Protein AF-A0A4R6VFE5-F1 (afdb_monomer_lite)

Foldseek 3Di:
DDDDPDDDQPLVVLVVVLVVCVVVVNVVVSLVSLCCLQPDDADPDHDPSSVVSNVVSVVVNVVVVVVVVVVVVD

Secondary structure (DSSP, 8-state):
---------HHHHHHHHHHHHHHTT-HHHHHHHHHHHHHSPPPSS--HHHHHHHHHHHHHHHHHHHHHHHHHT-

pLDDT: mean 85.06, std 14.78, range [38.81, 95.38]

Structure (mmCIF, N/CA/C/O backbone):
data_AF-A0A4R6VFE5-F1
#
_entry.id   AF-A0A4R6VFE5-F1
#
loop_
_atom_site.group_PDB
_atom_site.id
_atom_site.type_symbol
_atom_site.label_atom_id
_atom_site.label_alt_id
_atom_site.label_comp_id
_atom_site.label_asym_id
_atom_site.label_entity_id
_atom_site.label_seq_id
_atom_site.pdbx_PDB_ins_code
_atom_site.Cartn_x
_atom_site.Cartn_y
_atom_site.Cartn_z
_atom_site.occupancy
_atom_site.B_iso_or_equiv
_atom_site.auth_seq_id
_atom_site.auth_comp_id
_atom_site.auth_asym_id
_atom_site.auth_atom_id
_atom_site.pdbx_PDB_model_num
ATOM 1 N N . MET A 1 1 ? 4.489 1.862 -38.820 1.00 38.81 1 MET A N 1
ATOM 2 C CA . MET A 1 1 ? 4.935 1.373 -37.499 1.00 38.81 1 MET A CA 1
ATOM 3 C C . MET A 1 1 ? 4.061 2.046 -36.459 1.00 38.81 1 MET A C 1
ATOM 5 O O . MET A 1 1 ? 4.195 3.244 -36.272 1.00 38.81 1 MET A O 1
ATOM 9 N N . ALA A 1 2 ? 3.090 1.332 -35.898 1.00 43.59 2 ALA A N 1
ATOM 10 C CA . ALA A 1 2 ? 2.105 1.909 -34.989 1.00 43.59 2 ALA A CA 1
ATOM 11 C C . ALA A 1 2 ? 1.893 0.962 -33.808 1.00 43.59 2 ALA A C 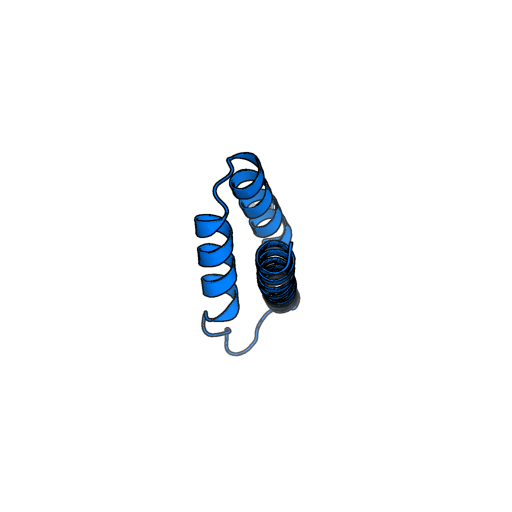1
ATOM 13 O O . ALA A 1 2 ? 1.074 0.065 -33.921 1.00 43.59 2 ALA A O 1
ATOM 14 N N . VAL A 1 3 ? 2.645 1.159 -32.718 1.00 45.06 3 VAL A N 1
ATOM 15 C CA . VAL A 1 3 ? 2.235 0.819 -31.344 1.00 45.06 3 VAL A CA 1
ATOM 16 C C . VAL A 1 3 ? 3.031 1.713 -30.384 1.00 45.06 3 VAL A C 1
ATOM 18 O O . VAL A 1 3 ? 4.180 1.444 -30.053 1.00 45.06 3 VAL A O 1
ATOM 21 N N . SER A 1 4 ? 2.444 2.819 -29.953 1.00 41.09 4 SER A N 1
ATOM 22 C CA . SER A 1 4 ? 2.806 3.499 -28.699 1.00 41.09 4 SER A CA 1
ATOM 23 C C . SER A 1 4 ? 1.555 4.209 -28.207 1.00 41.09 4 SER A C 1
ATOM 25 O O . SER A 1 4 ? 1.507 5.419 -28.027 1.00 41.09 4 SER A O 1
ATOM 27 N N . GLN A 1 5 ? 0.477 3.432 -28.107 1.00 43.44 5 GLN A N 1
ATOM 28 C CA . GLN A 1 5 ? -0.711 3.855 -27.394 1.00 43.44 5 GLN A CA 1
ATOM 29 C C . GLN A 1 5 ? -0.463 3.570 -25.910 1.00 43.44 5 GLN A C 1
ATOM 31 O O . GLN A 1 5 ? -0.332 2.416 -25.518 1.00 43.44 5 GLN A O 1
ATOM 36 N N . ASN A 1 6 ? -0.435 4.645 -25.120 1.00 47.28 6 ASN A N 1
ATOM 37 C CA . ASN A 1 6 ? -0.900 4.658 -23.735 1.00 47.28 6 ASN A CA 1
ATOM 38 C C . ASN A 1 6 ? -0.027 3.922 -22.694 1.00 47.28 6 ASN A C 1
ATOM 40 O O . ASN A 1 6 ? -0.481 2.971 -22.069 1.00 47.28 6 ASN A O 1
ATOM 44 N N . LYS A 1 7 ? 1.207 4.383 -22.449 1.00 52.66 7 LYS A N 1
ATOM 45 C CA . LYS A 1 7 ? 1.889 4.059 -21.184 1.00 52.66 7 LYS A CA 1
ATOM 46 C C . LYS A 1 7 ? 1.369 5.015 -20.112 1.00 52.66 7 LYS A C 1
ATOM 48 O O . LYS A 1 7 ? 1.895 6.113 -19.974 1.00 52.66 7 LYS A O 1
ATOM 53 N N . LYS A 1 8 ? 0.282 4.647 -19.437 1.00 57.53 8 LYS A N 1
ATOM 54 C CA . LYS A 1 8 ? 0.081 5.137 -18.071 1.00 57.53 8 LYS A CA 1
ATOM 55 C C . LYS A 1 8 ? 1.164 4.486 -17.219 1.00 57.53 8 LYS A C 1
ATOM 57 O O . LYS A 1 8 ? 1.432 3.300 -17.411 1.00 57.53 8 LYS A O 1
ATOM 62 N N . ASP A 1 9 ? 1.802 5.264 -16.356 1.00 78.94 9 ASP A N 1
ATOM 63 C CA . ASP A 1 9 ? 2.809 4.742 -15.441 1.00 78.94 9 ASP A CA 1
ATOM 64 C C . ASP A 1 9 ? 2.142 3.672 -14.553 1.00 78.94 9 ASP A C 1
ATOM 66 O O . ASP A 1 9 ? 1.094 3.892 -13.946 1.00 78.94 9 ASP A O 1
ATOM 70 N N . ARG A 1 10 ? 2.717 2.472 -14.513 1.00 79.06 10 ARG A N 1
ATOM 71 C CA . ARG A 1 10 ? 2.310 1.327 -13.691 1.00 79.06 10 ARG A CA 1
ATOM 72 C C . ARG A 1 10 ? 2.165 1.727 -12.227 1.00 79.06 10 ARG A C 1
ATOM 74 O O . ARG A 1 10 ? 1.241 1.256 -11.566 1.00 79.06 10 ARG A O 1
ATOM 81 N N . THR A 1 11 ? 3.037 2.608 -11.734 1.00 83.06 11 THR A N 1
ATOM 82 C CA . THR A 1 11 ? 2.919 3.184 -10.388 1.00 83.06 11 THR A CA 1
ATOM 83 C C . THR A 1 11 ? 1.574 3.895 -10.219 1.00 83.06 11 THR A C 1
ATOM 85 O O . THR A 1 11 ? 0.859 3.627 -9.255 1.00 83.06 11 THR A O 1
ATOM 88 N N . ASP A 1 12 ? 1.173 4.732 -11.179 1.00 87.44 12 ASP A N 1
ATOM 89 C CA . ASP A 1 12 ? -0.102 5.459 -11.132 1.00 87.44 12 ASP A CA 1
ATOM 90 C C . ASP A 1 12 ? -1.306 4.513 -11.190 1.00 87.44 12 ASP A C 1
ATOM 92 O O . ASP A 1 12 ? -2.316 4.745 -10.523 1.00 87.44 12 ASP A O 1
ATOM 96 N N . GLU A 1 13 ? -1.215 3.428 -11.962 1.00 88.25 13 GLU A N 1
ATOM 97 C CA . GLU A 1 13 ? -2.265 2.407 -12.017 1.00 88.25 13 GLU A CA 1
ATOM 98 C C . GLU A 1 13 ? -2.421 1.673 -10.681 1.00 88.25 13 GLU A C 1
ATOM 100 O O . GLU A 1 13 ? -3.546 1.480 -10.210 1.00 88.25 13 GLU A O 1
ATOM 105 N N . VAL A 1 14 ? -1.305 1.320 -10.037 1.00 88.38 14 VAL A N 1
ATOM 106 C CA . VAL A 1 14 ? -1.297 0.711 -8.700 1.00 88.38 14 VAL A CA 1
ATOM 107 C C . VAL A 1 14 ? -1.904 1.667 -7.674 1.00 88.38 14 VAL A C 1
ATOM 109 O O . VAL A 1 14 ? -2.807 1.271 -6.937 1.00 88.38 14 VAL A O 1
ATOM 112 N N . VAL A 1 15 ? -1.483 2.935 -7.659 1.00 91.00 15 VAL A N 1
ATOM 113 C CA . VAL A 1 15 ? -2.021 3.964 -6.752 1.00 91.00 15 VAL A CA 1
ATOM 114 C C . VAL A 1 15 ? -3.526 4.142 -6.960 1.00 91.00 15 VAL A C 1
ATOM 116 O O . VAL A 1 15 ? -4.298 4.145 -5.998 1.00 91.00 15 VAL A O 1
ATOM 119 N N . ALA A 1 16 ? -3.975 4.238 -8.214 1.00 93.44 16 ALA A N 1
ATOM 120 C CA . ALA A 1 16 ? -5.391 4.368 -8.535 1.00 93.44 16 ALA A CA 1
ATOM 121 C C . ALA A 1 16 ? -6.204 3.149 -8.065 1.00 93.44 16 ALA A C 1
ATOM 123 O O . ALA A 1 16 ? -7.287 3.320 -7.500 1.00 93.44 16 ALA A O 1
ATOM 124 N N . GLY A 1 17 ? -5.682 1.933 -8.254 1.00 92.75 17 GLY A N 1
ATOM 125 C CA . GLY A 1 17 ? -6.310 0.703 -7.770 1.00 92.75 17 GLY A CA 1
ATOM 126 C C . GLY A 1 17 ? -6.420 0.661 -6.244 1.00 92.75 17 GLY A C 1
ATOM 127 O O . GLY A 1 17 ? -7.487 0.365 -5.706 1.00 92.75 17 GLY A O 1
ATOM 128 N N . LEU A 1 18 ? -5.354 1.039 -5.534 1.00 93.69 18 LEU A N 1
ATOM 129 C CA . LEU A 1 18 ? -5.349 1.105 -4.071 1.00 93.69 18 LEU A CA 1
ATOM 130 C C . LEU A 1 18 ? -6.370 2.128 -3.553 1.00 93.69 18 LEU A C 1
ATOM 132 O O . LEU A 1 18 ? -7.134 1.819 -2.639 1.00 93.69 18 LEU A O 1
ATOM 136 N N . HIS A 1 19 ? -6.469 3.306 -4.175 1.00 93.69 19 HIS A N 1
ATOM 137 C CA . HIS A 1 19 ? -7.487 4.301 -3.822 1.00 93.69 19 HIS A CA 1
ATOM 138 C C . HIS A 1 19 ? -8.917 3.781 -4.000 1.00 93.69 19 HIS A C 1
ATOM 140 O O . HIS A 1 19 ? -9.777 4.06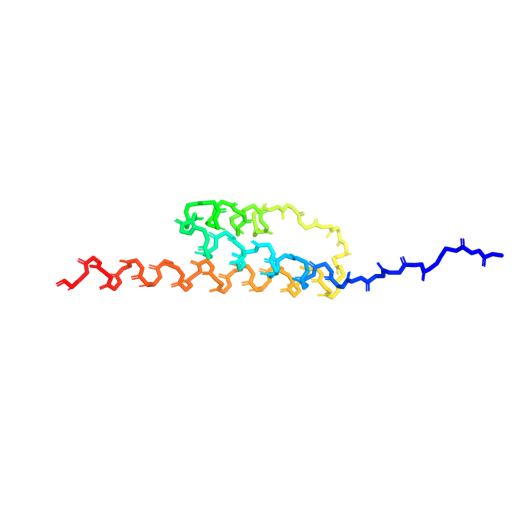9 -3.167 1.00 93.69 19 HIS A O 1
ATOM 146 N N . GLN A 1 20 ? -9.185 2.999 -5.048 1.00 95.38 20 GLN A N 1
ATOM 147 C CA . GLN A 1 20 ? -10.502 2.390 -5.249 1.00 95.38 20 GLN A CA 1
ATOM 148 C C . GLN A 1 20 ? -10.841 1.384 -4.144 1.00 95.38 20 GLN A C 1
ATOM 150 O O . GLN A 1 20 ? -11.970 1.374 -3.654 1.00 95.38 20 GLN A O 1
ATOM 155 N N . LEU A 1 21 ? -9.872 0.571 -3.716 1.00 93.75 21 LEU A N 1
ATOM 156 C CA . LEU A 1 21 ? -10.061 -0.377 -2.616 1.00 93.75 21 LEU A CA 1
ATOM 157 C C . LEU A 1 21 ? -10.307 0.343 -1.282 1.00 93.75 21 LEU A C 1
ATOM 159 O O . LEU A 1 21 ? -11.240 -0.013 -0.561 1.00 93.75 21 LEU A O 1
ATOM 163 N N . VAL A 1 22 ? -9.544 1.402 -0.992 1.00 92.44 22 VAL A N 1
ATOM 164 C CA . VAL A 1 22 ? -9.752 2.243 0.200 1.00 92.44 22 VAL A CA 1
ATOM 165 C C . VAL A 1 22 ? -11.140 2.885 0.182 1.00 92.44 22 VAL A C 1
ATOM 167 O O . VAL A 1 22 ? -11.863 2.801 1.172 1.00 92.44 22 VAL A O 1
ATOM 170 N N . ALA A 1 23 ? -11.550 3.478 -0.943 1.00 93.31 23 ALA A N 1
ATOM 171 C CA . ALA A 1 23 ? -12.872 4.091 -1.086 1.00 93.31 23 ALA A CA 1
ATOM 172 C C . ALA A 1 23 ? -14.020 3.079 -0.921 1.00 93.31 23 ALA A C 1
ATOM 174 O O . ALA A 1 23 ? -15.101 3.442 -0.463 1.00 93.31 23 ALA A O 1
ATOM 175 N N . ALA A 1 24 ? -13.781 1.808 -1.253 1.00 94.44 24 ALA A N 1
ATOM 176 C CA . ALA A 1 24 ? -14.720 0.712 -1.041 1.00 94.44 24 ALA A CA 1
ATOM 177 C C . ALA A 1 24 ? -14.687 0.127 0.389 1.00 94.44 24 ALA A C 1
ATOM 179 O O . ALA A 1 24 ? -15.413 -0.825 0.665 1.00 94.44 24 ALA A O 1
ATOM 180 N N . GLY A 1 25 ? -13.846 0.651 1.290 1.00 91.81 25 GLY A N 1
ATOM 181 C CA . GLY A 1 25 ? -13.671 0.131 2.652 1.00 91.81 25 GLY A CA 1
ATOM 182 C C . GLY A 1 25 ? -12.945 -1.217 2.721 1.00 91.81 25 GLY A C 1
ATOM 183 O O . GLY A 1 25 ? -12.969 -1.881 3.754 1.00 91.81 25 GLY A O 1
ATOM 184 N N . ARG A 1 26 ? -12.294 -1.637 1.632 1.00 94.31 26 ARG A N 1
ATOM 185 C CA . ARG A 1 26 ? -11.643 -2.944 1.476 1.00 94.31 26 ARG A CA 1
ATOM 186 C C . ARG A 1 26 ? -10.184 -2.901 1.933 1.00 94.31 26 ARG A C 1
ATOM 188 O O . ARG A 1 26 ? -9.269 -3.130 1.149 1.00 94.31 26 ARG A O 1
ATOM 195 N N . ILE A 1 27 ? -9.961 -2.559 3.201 1.00 90.81 27 ILE A N 1
ATOM 196 C CA . ILE A 1 27 ? -8.607 -2.346 3.743 1.00 90.81 27 ILE A CA 1
ATOM 197 C C . ILE A 1 27 ? -7.774 -3.637 3.744 1.00 90.81 27 ILE A C 1
ATOM 199 O O . ILE A 1 27 ? -6.591 -3.591 3.427 1.00 90.81 27 ILE A O 1
ATOM 203 N N . GLU A 1 28 ? -8.385 -4.795 3.997 1.00 92.25 28 GLU A N 1
ATOM 204 C CA . GLU A 1 28 ? -7.686 -6.091 3.937 1.00 92.25 28 GLU A CA 1
ATOM 205 C C . GLU A 1 28 ? -7.153 -6.396 2.527 1.00 92.25 28 GLU A C 1
ATOM 207 O O . GLU A 1 28 ? -6.042 -6.896 2.362 1.00 92.25 28 GLU A O 1
ATOM 212 N N . ASP A 1 29 ? -7.909 -6.029 1.488 1.00 94.38 29 ASP A N 1
ATOM 213 C CA . ASP A 1 29 ? -7.467 -6.188 0.102 1.00 94.38 29 ASP A CA 1
ATOM 214 C C . ASP A 1 29 ? -6.335 -5.214 -0.252 1.00 94.38 29 ASP A C 1
ATOM 216 O O . ASP A 1 29 ? -5.431 -5.568 -1.008 1.00 94.38 29 ASP A O 1
ATOM 220 N N . VAL A 1 30 ? -6.349 -4.001 0.314 1.00 94.00 30 VAL A N 1
ATOM 221 C CA . VAL A 1 30 ? -5.233 -3.049 0.199 1.00 94.00 30 VAL A CA 1
ATOM 222 C C . VAL A 1 30 ? -3.968 -3.666 0.797 1.00 94.00 30 VAL A C 1
ATOM 224 O O . VAL A 1 30 ? -2.937 -3.702 0.129 1.00 94.00 30 VAL A O 1
ATOM 227 N N . GLU A 1 31 ? -4.043 -4.206 2.015 1.00 94.00 31 GLU A N 1
ATOM 228 C CA . GLU A 1 31 ? -2.907 -4.861 2.676 1.00 94.00 31 GLU A CA 1
ATOM 229 C C . GLU A 1 31 ? -2.371 -6.053 1.869 1.00 94.00 31 GLU A C 1
ATOM 231 O O . GLU A 1 31 ? -1.153 -6.201 1.725 1.00 94.00 31 GLU A O 1
ATOM 236 N N . ALA A 1 32 ? -3.256 -6.871 1.293 1.00 94.75 32 ALA A N 1
ATOM 237 C CA . ALA A 1 32 ? -2.871 -8.013 0.467 1.00 94.75 32 ALA A CA 1
ATOM 238 C C . ALA A 1 32 ? -2.129 -7.586 -0.811 1.00 94.75 32 ALA A C 1
ATOM 240 O O . ALA A 1 32 ? -1.096 -8.170 -1.158 1.00 94.75 32 ALA A O 1
ATOM 241 N N . VAL A 1 33 ? -2.613 -6.544 -1.498 1.00 94.25 33 VAL A N 1
ATOM 242 C CA . VAL A 1 33 ? -1.961 -6.005 -2.703 1.00 94.25 33 VAL A CA 1
ATOM 243 C C . VAL A 1 33 ? -0.595 -5.416 -2.360 1.00 94.25 33 VAL A C 1
ATOM 245 O O . VAL 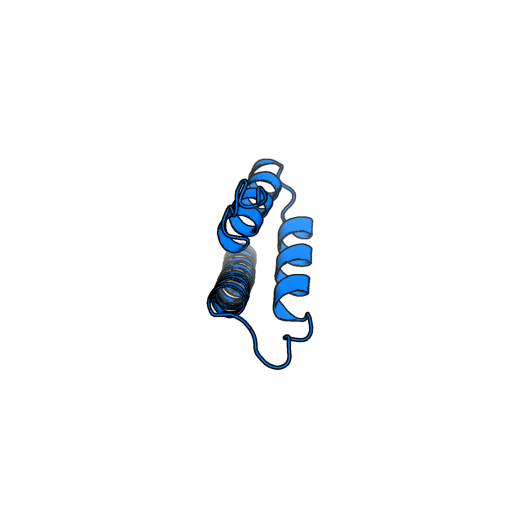A 1 33 ? 0.391 -5.746 -3.018 1.00 94.25 33 VAL A O 1
ATOM 248 N N . LEU A 1 34 ? -0.512 -4.595 -1.310 1.00 94.75 34 LEU A N 1
ATOM 249 C CA . LEU A 1 34 ? 0.751 -4.005 -0.858 1.00 94.75 34 LEU A CA 1
ATOM 250 C C . LEU A 1 34 ? 1.770 -5.085 -0.487 1.00 94.75 34 LEU A C 1
ATOM 252 O O . LEU A 1 34 ? 2.911 -5.033 -0.933 1.00 94.75 34 LEU A O 1
ATOM 256 N N . THR A 1 35 ? 1.351 -6.101 0.268 1.00 94.19 35 THR A N 1
ATOM 257 C CA . THR A 1 35 ? 2.215 -7.230 0.646 1.00 94.19 35 THR A CA 1
ATOM 258 C C . THR A 1 35 ? 2.725 -7.966 -0.586 1.00 94.19 35 THR A C 1
ATOM 260 O O . THR A 1 35 ? 3.925 -8.190 -0.704 1.00 94.19 35 THR A O 1
ATOM 263 N N . THR A 1 36 ? 1.846 -8.243 -1.551 1.00 93.75 36 THR A N 1
ATOM 264 C CA . THR A 1 36 ? 2.233 -8.894 -2.808 1.00 93.75 36 THR A CA 1
ATOM 265 C C . THR A 1 36 ? 3.279 -8.074 -3.562 1.00 93.75 36 THR A C 1
ATOM 267 O O . THR A 1 36 ? 4.267 -8.633 -4.024 1.00 93.75 36 THR A O 1
ATOM 270 N N . LEU A 1 37 ? 3.114 -6.753 -3.668 1.00 91.88 37 LEU A N 1
ATOM 271 C CA . LEU A 1 37 ? 4.069 -5.881 -4.366 1.00 91.88 37 LEU A CA 1
ATOM 272 C C . LEU A 1 37 ? 5.447 -5.839 -3.689 1.00 91.88 37 LEU A C 1
ATOM 274 O O . LEU A 1 37 ? 6.471 -5.774 -4.374 1.00 91.88 37 LEU A O 1
ATOM 278 N N . VAL A 1 38 ? 5.475 -5.890 -2.356 1.00 92.75 38 VAL A N 1
ATOM 279 C CA . VAL A 1 38 ? 6.719 -5.877 -1.576 1.00 92.75 38 VAL A CA 1
ATOM 280 C C . VAL A 1 38 ? 7.433 -7.226 -1.636 1.00 92.75 38 VAL A C 1
ATOM 282 O O . VAL A 1 38 ? 8.642 -7.267 -1.843 1.00 92.75 38 VAL A O 1
ATOM 285 N N . GLU A 1 39 ? 6.694 -8.322 -1.479 1.00 92.19 39 GLU A N 1
ATOM 286 C CA . GLU A 1 39 ? 7.254 -9.676 -1.372 1.00 92.19 39 GLU A CA 1
ATOM 287 C C . GLU A 1 39 ? 7.489 -10.353 -2.726 1.00 92.19 39 GLU A C 1
ATOM 289 O O . GLU A 1 39 ? 8.191 -11.361 -2.793 1.00 92.19 39 GLU A O 1
ATOM 294 N N . SER A 1 40 ? 6.945 -9.800 -3.814 1.00 87.94 40 SER A N 1
ATOM 295 C CA . SER A 1 40 ? 7.237 -10.279 -5.166 1.00 87.94 40 SER A CA 1
ATOM 296 C C . SER A 1 40 ? 8.723 -10.142 -5.475 1.00 87.94 40 SER A C 1
ATOM 298 O O . SER A 1 40 ? 9.307 -9.062 -5.318 1.00 87.94 40 SER A O 1
ATOM 300 N N . GLU A 1 41 ? 9.308 -11.228 -5.983 1.00 85.50 41 GLU A N 1
ATOM 301 C CA . GLU A 1 41 ? 10.693 -11.266 -6.441 1.00 85.50 41 GLU A CA 1
ATOM 302 C C . GLU A 1 41 ? 10.947 -10.120 -7.443 1.00 85.50 41 GLU A C 1
ATOM 304 O O . GLU A 1 41 ? 10.181 -9.949 -8.398 1.00 85.50 41 GLU A O 1
ATOM 309 N N . PRO A 1 42 ? 11.962 -9.263 -7.212 1.00 80.69 42 PRO A N 1
ATOM 310 C CA . PRO A 1 42 ? 12.359 -8.276 -8.203 1.00 80.69 42 PRO A CA 1
ATOM 311 C C . PRO A 1 42 ? 12.804 -8.946 -9.498 1.00 80.69 42 PRO A C 1
ATOM 313 O O . PRO A 1 42 ? 13.419 -10.005 -9.470 1.00 80.69 42 PRO A O 1
ATOM 316 N N . ALA A 1 43 ? 12.596 -8.264 -10.623 1.00 80.94 43 ALA A N 1
ATOM 317 C CA . ALA A 1 43 ? 13.373 -8.558 -11.818 1.00 80.94 43 ALA A CA 1
ATOM 318 C C . ALA A 1 43 ? 14.878 -8.393 -11.528 1.00 80.94 43 ALA A C 1
ATOM 320 O O . ALA A 1 43 ? 15.249 -7.561 -10.696 1.00 80.94 43 ALA A O 1
ATOM 321 N N . ASP A 1 44 ? 15.731 -9.132 -12.245 1.00 81.31 44 ASP A N 1
ATOM 322 C CA . ASP A 1 44 ? 17.195 -9.060 -12.095 1.00 81.31 44 ASP A CA 1
ATOM 323 C C . ASP A 1 44 ? 17.730 -7.621 -12.237 1.00 81.31 44 ASP A C 1
ATOM 325 O O . ASP A 1 44 ? 18.603 -7.187 -11.486 1.00 81.31 44 ASP A O 1
ATOM 329 N N . GLU A 1 45 ? 17.150 -6.848 -13.161 1.00 88.75 45 GLU A N 1
ATOM 330 C CA . GLU A 1 45 ? 17.382 -5.411 -13.323 1.00 88.75 45 GLU A CA 1
ATOM 331 C C . GLU A 1 45 ? 16.041 -4.661 -13.261 1.00 88.75 45 GLU A C 1
ATOM 333 O O . GLU A 1 45 ? 15.394 -4.462 -14.293 1.00 88.75 45 GLU A O 1
ATOM 338 N N . PRO A 1 46 ? 15.584 -4.245 -12.064 1.00 85.00 46 PRO A N 1
ATOM 339 C CA . PRO A 1 46 ? 14.300 -3.576 -11.927 1.00 85.00 46 PRO A CA 1
ATOM 340 C C . PRO A 1 46 ? 14.370 -2.165 -12.509 1.00 85.00 46 PRO A C 1
ATOM 342 O O . PRO A 1 46 ? 15.333 -1.416 -12.279 1.00 85.00 46 PRO A O 1
ATOM 345 N N . SER A 1 47 ? 13.319 -1.775 -13.227 1.00 89.38 47 SER A N 1
ATOM 346 C CA . SER A 1 47 ? 13.202 -0.415 -13.747 1.00 89.38 47 SER A CA 1
ATOM 347 C C . SER A 1 47 ? 13.105 0.609 -12.602 1.00 89.38 47 SER A C 1
ATOM 349 O O . SER A 1 47 ? 12.809 0.271 -11.453 1.00 89.38 47 SER A O 1
ATOM 351 N N . VAL A 1 48 ? 13.363 1.892 -12.895 1.00 89.88 48 VAL A N 1
ATOM 352 C CA . VAL A 1 48 ? 13.169 2.979 -11.909 1.00 89.88 48 VAL A CA 1
ATOM 353 C C . VAL A 1 48 ? 11.742 2.951 -11.361 1.00 89.88 48 VAL A C 1
ATOM 355 O O . VAL A 1 48 ? 11.552 2.964 -10.151 1.00 89.88 48 VAL A O 1
ATOM 358 N N . GLU A 1 49 ? 10.771 2.812 -12.255 1.00 87.38 49 GLU A N 1
ATOM 359 C CA . GLU A 1 49 ? 9.346 2.759 -11.948 1.00 87.38 49 GLU A CA 1
ATOM 360 C C . GLU A 1 49 ? 8.974 1.562 -11.056 1.00 87.38 49 GLU A C 1
ATOM 362 O O . GLU A 1 49 ? 8.196 1.700 -10.115 1.00 87.38 49 GLU A O 1
ATOM 367 N N . GLU A 1 50 ? 9.564 0.386 -11.288 1.00 87.25 50 GLU A N 1
ATOM 368 C CA . GLU A 1 50 ? 9.332 -0.794 -10.444 1.00 87.25 50 GLU A CA 1
ATOM 369 C C . GLU A 1 50 ? 9.881 -0.601 -9.029 1.00 87.25 50 GLU A C 1
ATOM 371 O O . GLU A 1 50 ? 9.243 -0.998 -8.051 1.00 87.25 50 GLU A O 1
ATOM 376 N N . ARG A 1 51 ? 11.044 0.050 -8.906 1.00 89.81 51 ARG A N 1
ATOM 377 C CA . ARG A 1 51 ? 11.607 0.412 -7.599 1.00 89.81 51 ARG A CA 1
ATOM 378 C C . ARG A 1 51 ? 10.731 1.430 -6.875 1.00 89.81 51 ARG A C 1
ATOM 380 O O . ARG A 1 51 ? 10.515 1.282 -5.676 1.00 89.81 51 ARG A O 1
ATOM 387 N N . GLU A 1 52 ? 10.209 2.425 -7.586 1.00 90.75 52 GLU A N 1
ATOM 388 C CA . GLU A 1 52 ? 9.297 3.428 -7.026 1.00 90.75 52 GLU A CA 1
ATOM 389 C C . GLU A 1 52 ? 7.970 2.806 -6.582 1.00 90.75 52 GLU A C 1
ATOM 391 O O . GLU A 1 52 ? 7.533 3.053 -5.459 1.00 90.75 52 GLU A O 1
ATOM 396 N N . THR A 1 53 ? 7.375 1.933 -7.403 1.00 91.00 53 THR A N 1
ATOM 397 C CA . THR A 1 53 ? 6.152 1.195 -7.047 1.00 91.00 53 THR A CA 1
ATOM 398 C C . THR A 1 53 ? 6.359 0.375 -5.774 1.00 91.00 53 THR A C 1
ATOM 400 O O . THR A 1 53 ? 5.520 0.413 -4.872 1.00 91.00 53 THR A O 1
ATOM 403 N N . ARG A 1 54 ? 7.480 -0.354 -5.669 1.00 91.44 54 ARG A N 1
ATOM 404 C CA . ARG A 1 54 ? 7.784 -1.139 -4.466 1.00 91.44 54 ARG A CA 1
ATOM 405 C C . ARG A 1 54 ? 7.999 -0.241 -3.250 1.00 91.44 54 ARG A C 1
ATOM 407 O O . ARG A 1 54 ? 7.399 -0.497 -2.213 1.00 91.44 54 ARG A O 1
ATOM 414 N N . SER A 1 55 ? 8.790 0.823 -3.382 1.00 92.94 55 SER A N 1
ATOM 415 C CA . SER A 1 55 ? 9.053 1.760 -2.282 1.00 92.94 55 SER A CA 1
ATOM 416 C C . SER A 1 55 ? 7.771 2.430 -1.776 1.00 92.94 55 SER A C 1
ATOM 418 O O . SER A 1 55 ? 7.561 2.554 -0.569 1.00 92.94 55 SER A O 1
ATOM 420 N N . TYR A 1 56 ? 6.868 2.801 -2.685 1.00 91.81 56 TYR A N 1
ATOM 421 C CA . TYR A 1 56 ? 5.541 3.292 -2.327 1.00 91.81 56 TYR A CA 1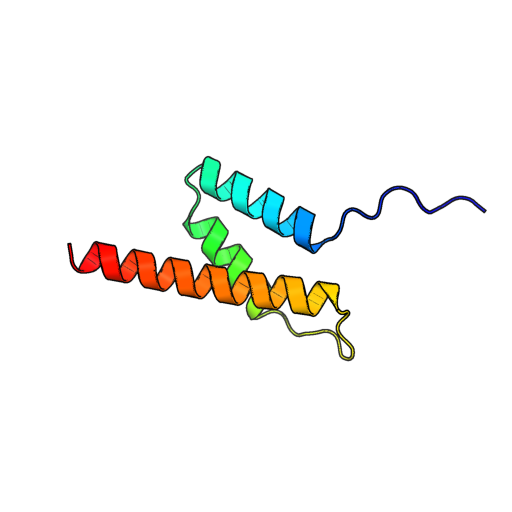
ATOM 422 C C . TYR A 1 56 ? 4.738 2.241 -1.548 1.00 91.81 56 TYR A C 1
ATOM 424 O O . TYR A 1 56 ? 4.151 2.555 -0.509 1.00 91.81 56 TYR A O 1
ATOM 432 N N . ALA A 1 57 ? 4.741 0.988 -2.017 1.00 94.00 57 ALA A N 1
ATOM 433 C CA . ALA A 1 57 ? 4.020 -0.095 -1.360 1.00 94.00 57 ALA A CA 1
ATOM 434 C C . ALA A 1 57 ? 4.547 -0.380 0.060 1.00 94.00 57 ALA A C 1
ATOM 436 O O . ALA A 1 57 ? 3.751 -0.579 0.980 1.00 94.00 57 ALA A O 1
ATOM 437 N N . GLU A 1 58 ? 5.868 -0.333 0.256 1.00 94.56 58 GLU A N 1
ATOM 438 C CA . GLU A 1 58 ? 6.515 -0.441 1.571 1.00 94.56 58 GLU A CA 1
ATOM 439 C C . GLU A 1 58 ? 6.026 0.662 2.518 1.00 94.56 58 GLU A C 1
ATOM 441 O O . GLU A 1 58 ? 5.530 0.367 3.608 1.00 94.56 58 GLU A O 1
ATOM 446 N N . GLY A 1 59 ? 6.073 1.923 2.073 1.00 94.69 59 GLY A N 1
ATOM 447 C CA . GLY A 1 59 ? 5.648 3.066 2.882 1.00 94.69 59 GLY A CA 1
ATOM 448 C C . GLY A 1 59 ? 4.171 3.016 3.280 1.00 94.69 59 GLY A C 1
ATOM 449 O O . GLY A 1 59 ? 3.825 3.309 4.427 1.00 94.69 59 GLY A O 1
ATOM 450 N N . MET A 1 60 ? 3.285 2.603 2.368 1.00 93.75 60 MET A N 1
ATOM 451 C CA . MET A 1 60 ? 1.868 2.423 2.694 1.00 93.75 60 MET A CA 1
ATOM 452 C C . MET A 1 60 ? 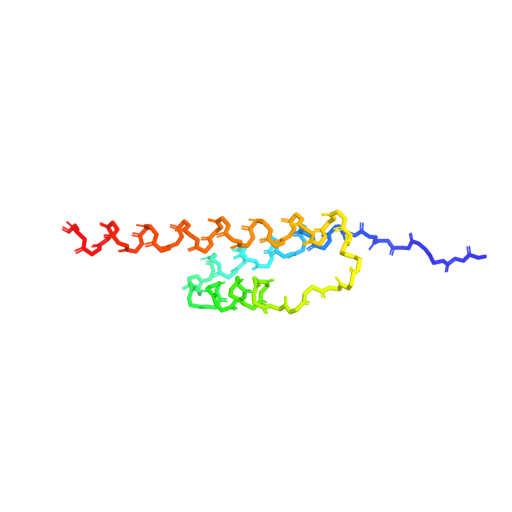1.637 1.289 3.693 1.00 93.75 60 MET A C 1
ATOM 454 O O . MET A 1 60 ? 0.834 1.452 4.613 1.00 93.75 60 MET A O 1
ATOM 458 N N . ARG A 1 61 ? 2.325 0.153 3.532 1.00 94.12 61 ARG A N 1
ATOM 459 C CA . ARG A 1 61 ? 2.190 -0.993 4.439 1.00 94.12 61 ARG A CA 1
ATOM 460 C C . ARG A 1 61 ? 2.618 -0.622 5.859 1.00 94.12 61 ARG A C 1
ATOM 462 O O . ARG A 1 61 ? 1.903 -0.924 6.814 1.00 94.12 61 ARG A O 1
ATOM 469 N N . ASP A 1 62 ? 3.727 0.099 5.989 1.00 94.81 62 ASP A N 1
ATOM 470 C CA . ASP A 1 62 ? 4.206 0.598 7.278 1.00 94.81 62 ASP A CA 1
ATOM 471 C C . ASP A 1 62 ? 3.237 1.622 7.885 1.00 94.81 62 ASP A C 1
ATOM 473 O O . ASP A 1 62 ? 2.921 1.558 9.076 1.00 94.81 62 ASP A O 1
ATOM 477 N N . GLY A 1 63 ? 2.700 2.532 7.064 1.00 92.94 63 GLY A N 1
ATOM 478 C CA . GLY A 1 63 ? 1.685 3.499 7.482 1.00 92.94 63 GLY A CA 1
ATOM 479 C C . GLY A 1 63 ? 0.405 2.842 8.010 1.00 92.94 63 GLY A C 1
ATOM 480 O O . GLY A 1 63 ? -0.108 3.253 9.052 1.00 92.94 63 GLY A O 1
ATOM 481 N N . LEU A 1 64 ? -0.083 1.790 7.344 1.00 91.44 64 LEU A N 1
ATOM 482 C CA . LEU A 1 64 ? -1.242 1.008 7.793 1.00 91.44 64 LEU A CA 1
ATOM 483 C C . LEU A 1 64 ? -0.967 0.311 9.129 1.00 91.44 64 LEU A C 1
ATOM 485 O O . LEU A 1 64 ? -1.777 0.407 10.053 1.00 91.44 64 LEU A O 1
ATOM 489 N N . ALA A 1 65 ? 0.200 -0.320 9.273 1.00 91.25 65 ALA A N 1
ATOM 490 C CA . ALA A 1 65 ? 0.596 -0.957 10.526 1.00 91.25 65 ALA A CA 1
ATOM 491 C C . ALA A 1 65 ? 0.679 0.052 11.687 1.00 91.25 65 ALA A C 1
ATOM 493 O O . ALA A 1 65 ? 0.249 -0.246 12.804 1.00 91.25 65 ALA A O 1
ATOM 494 N N . LEU A 1 66 ? 1.196 1.260 11.435 1.00 93.19 66 LEU A N 1
ATOM 495 C CA . LEU A 1 66 ? 1.230 2.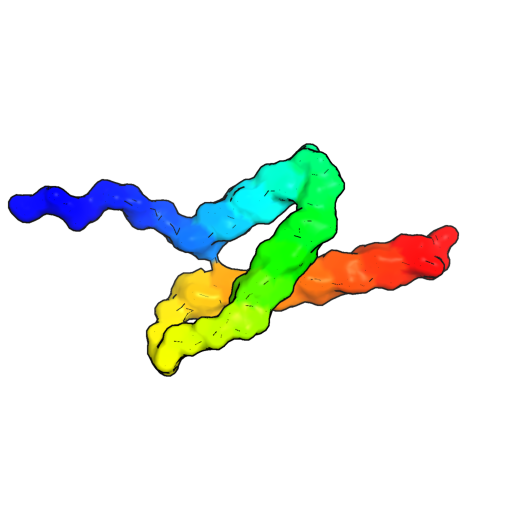346 12.418 1.00 93.19 66 LEU A CA 1
ATOM 496 C C . LEU A 1 66 ? -0.175 2.829 12.795 1.00 93.19 66 LEU A C 1
ATOM 498 O O . LEU A 1 66 ? -0.465 2.976 13.982 1.00 93.19 66 LEU A O 1
ATOM 502 N N . ALA A 1 67 ? -1.054 3.036 11.812 1.00 89.69 67 ALA A N 1
ATOM 503 C CA . ALA A 1 67 ? -2.432 3.457 12.051 1.00 89.69 67 ALA A CA 1
ATOM 504 C C . ALA A 1 67 ? -3.205 2.425 12.886 1.00 89.69 67 ALA A C 1
ATOM 506 O O . ALA A 1 67 ? -3.906 2.796 13.827 1.00 89.69 67 ALA A O 1
ATOM 507 N N . ARG A 1 68 ? -3.017 1.130 12.605 1.00 88.12 68 ARG A N 1
ATOM 508 C CA . ARG A 1 68 ? -3.637 0.041 13.368 1.00 88.12 68 ARG A CA 1
ATOM 509 C C . ARG A 1 68 ? -3.171 0.020 14.822 1.00 88.12 68 ARG A C 1
ATOM 511 O O . ARG A 1 68 ? -3.997 -0.028 15.728 1.00 88.12 68 ARG A O 1
ATOM 518 N N . ARG A 1 69 ? -1.861 0.155 15.060 1.00 89.50 69 ARG A N 1
ATOM 519 C CA . ARG A 1 69 ? -1.311 0.263 16.425 1.00 89.50 69 ARG A CA 1
ATOM 520 C C . ARG A 1 69 ? -1.863 1.472 17.177 1.00 89.50 69 ARG A C 1
ATOM 522 O O . ARG A 1 69 ? -2.127 1.369 18.368 1.00 89.50 69 ARG A O 1
ATOM 529 N N . ALA A 1 70 ? -2.045 2.605 16.499 1.00 89.75 70 ALA A N 1
ATOM 530 C CA . ALA A 1 70 ? -2.632 3.794 17.111 1.00 89.75 70 ALA A CA 1
ATOM 531 C C . ALA A 1 70 ? -4.106 3.585 17.504 1.00 89.75 70 ALA A C 1
ATOM 533 O O . ALA A 1 70 ? -4.534 4.110 18.526 1.00 89.75 70 ALA A O 1
ATOM 534 N N . GLN A 1 71 ? -4.867 2.797 16.737 1.00 85.56 71 GLN A N 1
ATOM 535 C CA . GLN A 1 71 ? -6.246 2.428 17.081 1.00 85.56 71 GLN A CA 1
ATOM 536 C C . GLN A 1 71 ? -6.327 1.443 18.252 1.00 85.56 71 GLN A C 1
ATOM 538 O O . GLN A 1 71 ? -7.241 1.539 19.056 1.00 85.56 71 GLN A O 1
ATOM 543 N N . GLU A 1 72 ? -5.375 0.517 18.374 1.00 83.75 72 GLU A N 1
ATOM 544 C CA . GLU A 1 72 ? -5.315 -0.438 19.494 1.00 83.75 72 GLU A CA 1
ATOM 545 C C . GLU A 1 72 ? -4.953 0.226 20.838 1.00 83.75 72 GLU A C 1
ATOM 547 O O . GLU A 1 72 ? -5.171 -0.361 21.896 1.00 83.75 72 GLU A O 1
ATOM 552 N N . GLN A 1 73 ? -4.389 1.438 20.802 1.00 73.50 73 GLN A N 1
ATOM 553 C CA . GLN A 1 73 ? -4.001 2.224 21.979 1.00 73.50 73 GLN A CA 1
ATOM 554 C C . GLN A 1 73 ? -5.038 3.284 22.396 1.00 73.50 73 GLN A C 1
ATOM 556 O O . GLN A 1 73 ? -4.823 3.952 23.410 1.00 73.50 73 GLN A O 1
ATOM 561 N N . ALA A 1 74 ? -6.116 3.459 21.623 1.00 59.41 74 ALA A N 1
ATOM 562 C CA . ALA A 1 74 ? -7.177 4.447 21.845 1.00 59.41 74 ALA A CA 1
ATOM 563 C C . ALA A 1 74 ? -8.418 3.818 22.496 1.00 59.41 74 ALA A C 1
ATOM 565 O O . ALA A 1 74 ? -9.046 4.516 23.325 1.00 59.41 74 ALA A O 1
#

Organism: NCBI:txid663603

Radius of gyration: 14.99 Å; chains: 1; bounding box: 32×17×60 Å

Sequence (74 aa):
MAVSQNKKDRTDEVVAGLHQLVAAGRIEDVEAVLTTLVESEPADEPSVEERETRSYAEGMRDGLALARRAQEQA